Protein AF-A0A7W0G1E5-F1 (afdb_monomer_lite)

Sequence (91 aa):
MSDENDNLTKPEREAHLIVLPESDEDLLRECEVDTFRASGPGGQHVNKTESAVRLTHLTSGVVVTSREERSQHRNKSVALRKLRERVERLN

pLDDT: mean 78.93, std 14.33, range [46.06, 94.25]

Radius of gyration: 19.38 Å; chains: 1; bounding box: 70×20×38 Å

Secondary structure (DSSP, 8-state):
------------------PPPSSHHHHHHTEEEEEE---SS--TTGGG---EEEEEETTT--EEEE-SSSSHHHHHHHHHHHHHHHHHTT-

Structure (mmCIF, N/CA/C/O backbone):
data_AF-A0A7W0G1E5-F1
#
_entry.id   AF-A0A7W0G1E5-F1
#
loop_
_atom_site.group_PDB
_atom_site.id
_atom_site.type_symbol
_atom_site.label_atom_id
_atom_site.label_alt_id
_atom_site.label_comp_id
_atom_site.label_asym_id
_atom_site.label_entity_id
_atom_site.label_seq_id
_atom_site.pdbx_PDB_ins_code
_atom_site.Cartn_x
_atom_site.Cartn_y
_atom_site.Cartn_z
_atom_site.occupancy
_atom_site.B_iso_or_equiv
_atom_site.auth_seq_id
_atom_site.auth_comp_id
_atom_site.auth_asym_id
_atom_site.auth_atom_id
_atom_site.pdbx_PDB_model_num
ATOM 1 N N . MET A 1 1 ? -57.080 6.337 7.309 1.00 46.06 1 MET A N 1
ATOM 2 C CA . MET A 1 1 ? -56.537 5.023 6.925 1.00 46.06 1 MET A CA 1
ATOM 3 C C . MET A 1 1 ? -55.194 5.340 6.294 1.00 46.06 1 MET A C 1
ATOM 5 O O . MET A 1 1 ? -55.201 5.897 5.207 1.00 46.06 1 MET A O 1
ATOM 9 N N . SER A 1 2 ? -54.138 5.488 7.104 1.00 50.03 2 SER A N 1
ATOM 10 C CA . SER A 1 2 ? -53.284 4.377 7.584 1.00 50.03 2 SER A CA 1
ATOM 11 C C . SER A 1 2 ? -52.642 3.717 6.348 1.00 50.03 2 SER A C 1
ATOM 13 O O . SER A 1 2 ? -53.358 3.341 5.429 1.00 50.03 2 SER A O 1
ATOM 15 N N . ASP A 1 3 ? -51.329 3.727 6.138 1.00 56.94 3 ASP A N 1
ATOM 16 C CA . ASP A 1 3 ? -50.220 3.422 7.047 1.00 56.94 3 ASP A CA 1
ATOM 17 C C . ASP A 1 3 ? -48.931 4.051 6.454 1.00 56.94 3 ASP A C 1
ATOM 19 O O . ASP A 1 3 ? -48.813 4.202 5.240 1.00 56.94 3 ASP A O 1
ATOM 23 N N . GLU A 1 4 ? -48.129 4.765 7.244 1.00 58.97 4 GLU A N 1
ATOM 24 C CA . GLU A 1 4 ? -46.896 4.294 7.906 1.00 58.97 4 GLU A CA 1
ATOM 25 C C . GLU A 1 4 ? -45.702 4.008 6.970 1.00 58.97 4 GLU A C 1
ATOM 27 O O . GLU A 1 4 ? -45.751 3.159 6.092 1.00 58.97 4 GLU A O 1
ATOM 32 N N . ASN A 1 5 ? -44.613 4.738 7.242 1.00 58.59 5 ASN A N 1
ATOM 33 C CA . ASN A 1 5 ? -43.215 4.299 7.242 1.00 58.59 5 ASN A CA 1
ATOM 34 C C . ASN A 1 5 ? -42.710 3.354 6.134 1.00 58.59 5 ASN A C 1
ATOM 36 O O . ASN A 1 5 ? -42.945 2.154 6.168 1.00 58.59 5 ASN A O 1
ATOM 40 N N . ASP A 1 6 ? -41.729 3.844 5.371 1.00 58.47 6 ASP A N 1
ATOM 41 C CA . ASP A 1 6 ? -40.400 3.255 5.550 1.00 58.47 6 ASP A CA 1
ATOM 42 C C . ASP A 1 6 ? -39.332 4.350 5.531 1.00 58.47 6 ASP A C 1
ATOM 44 O O . ASP A 1 6 ? -38.925 4.902 4.504 1.00 58.47 6 ASP A O 1
ATOM 48 N N . ASN A 1 7 ? -38.953 4.721 6.747 1.00 55.34 7 ASN A N 1
ATOM 49 C CA . ASN A 1 7 ? -37.751 5.453 7.062 1.00 55.34 7 ASN A CA 1
ATOM 50 C C . ASN A 1 7 ? -36.568 4.588 6.618 1.00 55.34 7 ASN A C 1
ATOM 52 O O . ASN A 1 7 ? -36.017 3.843 7.425 1.00 55.34 7 ASN A O 1
ATOM 56 N N . LEU A 1 8 ? -36.152 4.699 5.353 1.00 55.69 8 LEU A N 1
ATOM 57 C CA . LEU A 1 8 ? -34.824 4.239 4.976 1.00 55.69 8 LEU A CA 1
ATOM 58 C C . LEU A 1 8 ? -33.836 5.235 5.581 1.00 55.69 8 LEU A C 1
ATOM 60 O O . LEU A 1 8 ? -33.391 6.190 4.939 1.00 55.69 8 LEU A O 1
ATOM 64 N N . THR A 1 9 ? -33.575 5.020 6.871 1.00 56.91 9 THR A N 1
ATOM 65 C CA . THR A 1 9 ? -32.427 5.496 7.623 1.00 56.91 9 THR A CA 1
ATOM 66 C C . THR A 1 9 ? -31.247 5.494 6.673 1.00 56.91 9 THR A C 1
ATOM 68 O O . THR A 1 9 ? -30.683 4.445 6.360 1.00 56.91 9 THR A O 1
ATOM 71 N N . LYS A 1 10 ? -30.885 6.680 6.170 1.00 56.44 10 LYS A N 1
ATOM 72 C CA . LYS A 1 10 ? -29.529 6.900 5.683 1.00 56.44 10 LYS A CA 1
ATOM 73 C C . LYS A 1 10 ? -28.664 6.419 6.841 1.00 56.44 10 LYS A C 1
ATOM 75 O O . LYS A 1 10 ? -28.870 6.963 7.927 1.00 56.44 10 LYS A O 1
ATOM 80 N N . PRO A 1 11 ? -27.810 5.393 6.675 1.00 54.78 11 PRO A N 1
ATOM 81 C CA . PRO A 1 11 ? -26.951 4.994 7.767 1.00 54.78 11 PRO A CA 1
ATOM 82 C C . PRO A 1 11 ? -26.186 6.257 8.130 1.00 54.78 11 PRO A C 1
ATOM 84 O O . PRO A 1 11 ? -25.508 6.858 7.284 1.00 54.78 11 PRO A O 1
ATOM 87 N N . GLU A 1 12 ? -26.445 6.741 9.344 1.00 56.81 12 GLU A N 1
ATOM 88 C CA . GLU A 1 12 ? -25.644 7.770 9.971 1.00 56.81 12 GLU A CA 1
ATOM 89 C C . GLU A 1 12 ? -24.214 7.322 9.728 1.00 56.81 12 GLU A C 1
ATOM 91 O O . GLU A 1 12 ? -23.902 6.146 9.920 1.00 56.81 12 GLU A O 1
ATOM 96 N N . ARG A 1 13 ? -23.398 8.192 9.127 1.00 56.81 13 ARG A N 1
ATOM 97 C CA . ARG A 1 13 ? -22.005 7.861 8.862 1.00 56.81 13 ARG A CA 1
ATOM 98 C C . ARG A 1 13 ? -21.369 7.633 10.222 1.00 56.81 13 ARG A C 1
ATOM 100 O O . ARG A 1 13 ? -20.909 8.592 10.832 1.00 56.81 13 ARG A O 1
ATOM 107 N N . GLU A 1 14 ? -21.414 6.396 10.708 1.00 56.97 14 GLU A N 1
ATOM 108 C CA . GLU A 1 14 ? -20.644 5.962 11.850 1.00 56.97 14 GLU A CA 1
ATOM 109 C C . GLU A 1 14 ? -19.225 6.341 11.476 1.00 56.97 14 GLU A C 1
ATOM 111 O O . GLU A 1 14 ? -18.679 5.881 10.467 1.00 56.97 14 GLU A O 1
ATOM 116 N N . ALA A 1 15 ? -18.692 7.315 12.208 1.00 57.34 15 ALA A N 1
ATOM 117 C CA . ALA A 1 15 ? -17.309 7.708 12.107 1.00 57.34 15 ALA A CA 1
ATOM 118 C C . ALA A 1 15 ? -16.506 6.506 12.603 1.00 57.34 15 ALA A C 1
ATOM 120 O O . ALA A 1 15 ? -16.142 6.417 13.773 1.00 57.34 15 ALA A O 1
ATOM 121 N N . HIS A 1 16 ? -16.320 5.524 11.723 1.00 64.06 16 HIS A N 1
ATOM 122 C CA . HIS A 1 16 ? -15.427 4.415 11.951 1.00 64.06 16 HIS A CA 1
ATOM 123 C C . HIS A 1 16 ? -14.035 5.020 11.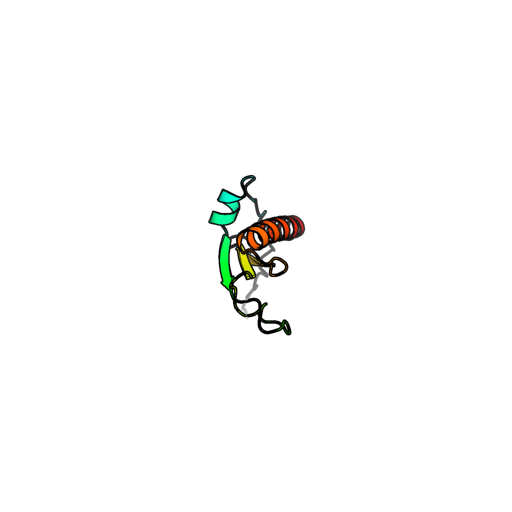987 1.00 64.06 16 HIS A C 1
ATOM 125 O O . HIS A 1 16 ? -13.435 5.296 10.951 1.00 64.06 16 HIS A O 1
ATOM 131 N N . LEU A 1 17 ? -13.567 5.293 13.203 1.00 71.75 17 LEU A N 1
ATOM 132 C CA . LEU A 1 17 ? -12.204 5.711 13.451 1.00 71.75 17 LEU A CA 1
ATOM 133 C C . LEU A 1 17 ? -11.303 4.571 12.973 1.00 71.75 17 LEU A C 1
ATOM 135 O O . LEU A 1 17 ? -11.287 3.492 13.568 1.00 71.75 17 LEU A O 1
ATOM 139 N N . ILE A 1 18 ? -10.596 4.780 11.868 1.00 81.81 18 ILE A N 1
ATOM 140 C CA . ILE A 1 18 ? -9.691 3.769 11.338 1.00 81.81 18 ILE A CA 1
ATOM 141 C C . ILE A 1 18 ? -8.373 3.922 12.088 1.00 81.81 18 ILE A C 1
ATOM 143 O O . ILE A 1 18 ? -7.623 4.874 11.871 1.00 81.81 18 ILE A O 1
ATOM 147 N N . VAL A 1 19 ? -8.086 2.981 12.982 1.00 82.81 19 VAL A N 1
ATOM 148 C CA . VAL A 1 19 ? -6.811 2.933 13.700 1.00 82.81 19 VAL A CA 1
ATOM 149 C C . VAL A 1 19 ? -5.809 2.173 12.845 1.00 82.81 19 VAL A C 1
ATOM 151 O O . VAL A 1 19 ? -6.028 1.011 12.525 1.00 82.81 19 VAL A O 1
ATOM 154 N N . LEU A 1 20 ? -4.716 2.835 12.470 1.00 85.00 20 LEU A N 1
ATOM 155 C CA . LEU A 1 20 ? -3.597 2.184 11.799 1.00 85.00 20 LEU A CA 1
ATOM 156 C C . LEU A 1 20 ? -2.574 1.713 12.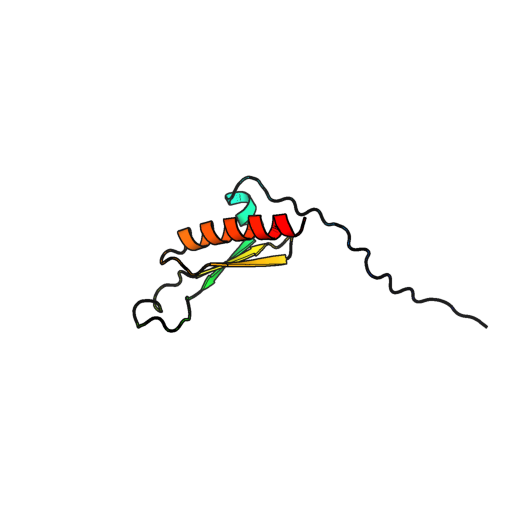839 1.00 85.00 20 LEU A C 1
ATOM 158 O O . LEU A 1 20 ? -2.231 2.494 13.730 1.00 85.00 20 LEU A O 1
ATOM 162 N N . PRO A 1 21 ? -2.027 0.496 12.719 1.00 87.38 21 PRO A N 1
ATOM 163 C CA . PRO A 1 21 ? -0.954 0.044 13.595 1.00 87.38 21 PRO A CA 1
ATOM 164 C C . PRO A 1 21 ? 0.337 0.840 13.352 1.00 87.38 21 PRO A C 1
ATOM 166 O O . PRO A 1 21 ? 0.649 1.247 12.228 1.00 87.38 21 PRO A O 1
ATOM 169 N N . GLU A 1 22 ? 1.127 1.048 14.405 1.00 84.25 22 GLU A N 1
ATOM 170 C CA . GLU A 1 22 ? 2.398 1.786 14.321 1.00 84.25 22 GLU A CA 1
ATOM 171 C C . GLU A 1 22 ? 3.454 1.028 13.502 1.00 84.25 22 GLU A C 1
ATOM 173 O O . GLU A 1 22 ? 4.251 1.636 12.790 1.00 84.25 22 GLU A O 1
ATOM 178 N N . SER A 1 23 ? 3.421 -0.307 13.542 1.00 91.06 23 SER A N 1
ATOM 179 C CA . SER A 1 23 ? 4.319 -1.170 12.774 1.00 91.06 23 SER A CA 1
ATOM 180 C C . SER A 1 23 ? 3.868 -1.312 11.322 1.00 91.06 23 SER A C 1
ATOM 182 O O . SER A 1 23 ? 2.699 -1.572 11.030 1.00 91.06 23 SER A O 1
ATOM 184 N N . ASP A 1 24 ? 4.816 -1.200 10.394 1.00 87.56 24 ASP A N 1
ATOM 185 C CA . ASP A 1 24 ? 4.576 -1.455 8.971 1.00 87.56 24 ASP A CA 1
ATOM 186 C C . ASP A 1 24 ? 4.250 -2.926 8.684 1.00 87.56 24 ASP A C 1
ATOM 188 O O . ASP A 1 24 ? 3.522 -3.212 7.734 1.00 87.56 24 ASP A O 1
ATOM 192 N N . GLU A 1 25 ? 4.759 -3.864 9.489 1.00 87.69 25 GLU A N 1
ATOM 193 C CA . GLU A 1 25 ? 4.452 -5.289 9.325 1.00 87.69 25 GLU A CA 1
ATOM 194 C C . GLU A 1 25 ? 3.000 -5.597 9.674 1.00 87.69 25 GLU A C 1
ATOM 196 O O . GLU A 1 25 ? 2.344 -6.347 8.954 1.00 87.69 25 GLU A O 1
ATOM 201 N N . ASP A 1 26 ? 2.493 -4.995 10.748 1.00 89.19 26 ASP A N 1
ATOM 202 C CA . ASP A 1 26 ? 1.109 -5.178 11.180 1.00 89.19 26 ASP A CA 1
ATOM 203 C C . ASP A 1 26 ? 0.145 -4.504 10.208 1.00 89.19 26 ASP A C 1
ATOM 205 O O . ASP A 1 26 ? -0.819 -5.132 9.774 1.00 89.19 26 ASP A O 1
ATOM 209 N N . LEU A 1 27 ? 0.474 -3.292 9.744 1.00 88.75 27 LEU A N 1
ATOM 210 C CA . LEU A 1 27 ? -0.317 -2.622 8.711 1.00 88.75 27 LEU A CA 1
ATOM 211 C C . LEU A 1 27 ? -0.401 -3.480 7.449 1.00 88.75 27 LEU A C 1
ATOM 213 O O . LEU A 1 27 ? -1.447 -3.578 6.813 1.00 88.75 27 LEU A O 1
ATOM 217 N N . LEU A 1 28 ? 0.701 -4.131 7.087 1.00 88.81 28 LEU A N 1
ATOM 218 C CA . LEU A 1 28 ? 0.712 -5.014 5.940 1.00 88.81 28 LEU A CA 1
ATOM 219 C C . LEU A 1 28 ? -0.148 -6.268 6.143 1.00 88.81 28 LEU A C 1
ATOM 221 O O . LEU A 1 28 ? -0.710 -6.752 5.171 1.00 88.81 28 LEU A O 1
ATOM 225 N N . ARG A 1 29 ? -0.267 -6.799 7.364 1.00 90.69 29 ARG A N 1
ATOM 226 C CA . ARG A 1 29 ? -1.152 -7.944 7.652 1.00 90.69 29 ARG A CA 1
ATOM 227 C C . ARG A 1 29 ? -2.628 -7.590 7.472 1.00 90.69 29 ARG A C 1
ATOM 229 O O . ARG A 1 29 ? -3.412 -8.459 7.111 1.00 90.69 29 ARG A O 1
ATOM 236 N N . GLU A 1 30 ? -2.984 -6.327 7.686 1.00 90.38 30 GLU A N 1
ATOM 237 C CA . GLU A 1 30 ? -4.332 -5.789 7.452 1.00 90.38 30 GLU A CA 1
ATOM 238 C C . GLU A 1 30 ? -4.568 -5.366 5.989 1.00 90.38 30 GLU A C 1
ATOM 240 O O . GLU A 1 30 ? -5.685 -5.009 5.597 1.00 90.38 30 GLU A O 1
ATOM 245 N N . CYS A 1 31 ? -3.517 -5.401 5.165 1.00 91.81 31 CYS A N 1
ATOM 246 C CA . CYS A 1 31 ? -3.570 -5.047 3.757 1.00 91.81 31 CYS A CA 1
ATOM 247 C C . CYS A 1 31 ? -3.432 -6.270 2.854 1.00 91.81 31 CYS A C 1
ATOM 249 O O . CYS A 1 31 ? -2.554 -7.113 3.016 1.00 91.81 31 CYS A O 1
ATOM 251 N N . GLU A 1 32 ? -4.219 -6.293 1.791 1.00 93.31 32 GLU A N 1
ATOM 252 C CA . GLU A 1 32 ? -4.000 -7.203 0.680 1.00 93.31 32 GLU A CA 1
ATOM 253 C C . GLU A 1 32 ? -2.947 -6.611 -0.267 1.00 93.31 32 GLU A C 1
ATOM 255 O O . GLU A 1 32 ? -3.032 -5.444 -0.666 1.00 93.31 32 GLU A O 1
ATOM 260 N N . VAL A 1 33 ? -1.913 -7.398 -0.576 1.00 92.00 33 VAL A N 1
ATOM 261 C CA . VAL A 1 33 ? -0.767 -6.983 -1.393 1.00 92.00 33 VAL A CA 1
ATOM 262 C C . VAL A 1 33 ? -0.833 -7.682 -2.744 1.00 92.00 33 VAL A C 1
ATOM 264 O O . VAL A 1 33 ? -0.509 -8.861 -2.847 1.00 92.00 33 VAL A O 1
ATOM 267 N N . ASP A 1 34 ? -1.139 -6.926 -3.790 1.00 91.94 34 ASP A N 1
ATOM 268 C CA . ASP A 1 34 ? -1.136 -7.415 -5.166 1.00 91.94 34 ASP A CA 1
ATOM 269 C C . ASP A 1 34 ? 0.086 -6.890 -5.920 1.00 91.94 34 ASP A C 1
ATOM 271 O O . ASP A 1 34 ? 0.309 -5.680 -6.018 1.00 91.94 34 ASP A O 1
ATOM 275 N N . THR A 1 35 ? 0.870 -7.780 -6.522 1.00 89.00 35 THR A N 1
ATOM 276 C CA . THR A 1 35 ? 1.973 -7.399 -7.415 1.00 89.00 35 THR A CA 1
ATOM 277 C C . THR A 1 35 ? 1.578 -7.606 -8.866 1.00 89.00 35 THR A C 1
ATOM 279 O O . THR A 1 35 ? 1.067 -8.660 -9.234 1.00 89.00 35 THR A O 1
ATOM 282 N N . PHE A 1 36 ? 1.825 -6.612 -9.712 1.00 85.88 36 PHE A N 1
ATOM 283 C CA . PHE A 1 36 ? 1.465 -6.667 -11.124 1.00 85.88 36 PHE A CA 1
ATOM 284 C C . PHE A 1 36 ? 2.526 -6.007 -12.008 1.00 85.88 36 PHE A C 1
ATOM 286 O O . PHE A 1 36 ? 3.446 -5.321 -11.552 1.00 85.88 36 PHE A O 1
ATOM 293 N N . ARG A 1 37 ? 2.416 -6.227 -13.319 1.00 80.88 37 ARG A N 1
ATOM 294 C CA . ARG A 1 37 ? 3.321 -5.615 -14.298 1.00 80.88 37 ARG A CA 1
ATOM 295 C C . ARG A 1 37 ? 2.997 -4.140 -14.450 1.00 80.88 37 ARG A C 1
ATOM 297 O O . ARG A 1 37 ? 1.842 -3.771 -14.656 1.00 80.88 37 ARG A O 1
ATOM 304 N N . ALA A 1 38 ? 4.023 -3.295 -14.404 1.00 70.69 38 ALA A N 1
ATOM 305 C CA . ALA A 1 38 ? 3.882 -1.880 -14.709 1.00 70.69 38 ALA A CA 1
ATOM 306 C C . ALA A 1 38 ? 3.584 -1.711 -16.211 1.00 70.69 38 ALA A C 1
ATOM 308 O O . ALA A 1 38 ? 4.488 -1.544 -17.021 1.00 70.69 38 ALA A O 1
ATOM 309 N N . SER A 1 39 ? 2.311 -1.787 -16.601 1.00 62.50 39 SER A N 1
ATOM 310 C CA . SER A 1 39 ? 1.890 -1.519 -17.974 1.00 62.50 39 SER A CA 1
ATOM 311 C C . SER A 1 39 ? 1.925 -0.010 -18.229 1.00 62.50 39 SER A C 1
ATOM 313 O O . SER A 1 39 ? 1.151 0.753 -17.640 1.00 62.50 39 SER A O 1
ATOM 315 N N . GLY A 1 40 ? 2.830 0.424 -19.097 1.00 64.31 40 GLY A N 1
ATOM 316 C CA . GLY A 1 40 ? 2.938 1.799 -19.575 1.00 64.31 40 GLY A CA 1
ATOM 317 C C . GLY A 1 40 ? 3.749 1.854 -20.873 1.00 64.31 40 GLY A C 1
ATOM 318 O O . GLY A 1 40 ? 4.359 0.850 -21.237 1.00 64.31 40 GLY A O 1
ATOM 319 N N . PRO A 1 41 ? 3.801 3.002 -21.573 1.00 59.16 41 PRO A N 1
ATOM 320 C CA . PRO A 1 41 ? 4.562 3.180 -22.819 1.00 59.16 41 PRO A CA 1
ATOM 321 C C . PRO A 1 41 ? 6.098 3.153 -22.624 1.00 59.16 41 PRO A C 1
ATOM 323 O O . PRO A 1 41 ? 6.845 3.799 -23.353 1.00 59.16 41 PRO A O 1
ATOM 326 N N . GLY A 1 42 ? 6.593 2.415 -21.628 1.00 55.72 42 GLY A N 1
ATOM 327 C CA . GLY A 1 42 ? 8.008 2.147 -21.429 1.00 55.72 42 GLY A CA 1
ATOM 328 C C . GLY A 1 42 ? 8.465 1.055 -22.390 1.00 55.72 42 GLY A C 1
ATOM 329 O O . GLY A 1 42 ? 7.781 0.050 -22.570 1.00 55.72 42 GLY A O 1
ATOM 330 N N . GLY A 1 43 ? 9.619 1.255 -23.027 1.00 63.56 43 GLY A N 1
ATOM 331 C CA . GLY A 1 43 ? 10.196 0.294 -23.964 1.00 63.56 43 GLY A CA 1
ATOM 332 C C . GLY A 1 43 ? 1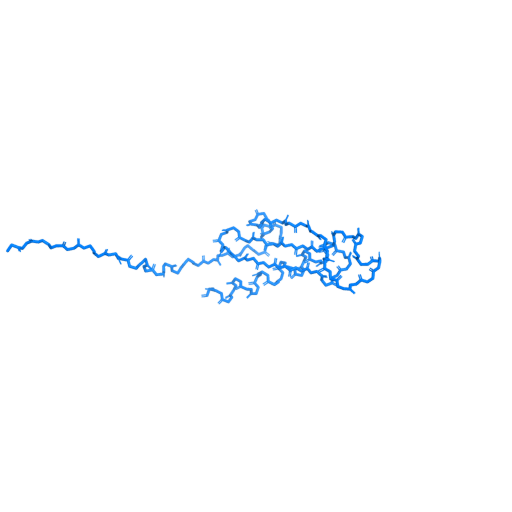0.439 -1.096 -23.358 1.00 63.56 43 GLY A C 1
ATOM 333 O O . GLY A 1 43 ? 10.197 -1.355 -22.180 1.00 63.56 43 GLY A O 1
ATOM 334 N N . GLN A 1 44 ? 10.990 -1.992 -24.176 1.00 61.88 44 GLN A N 1
ATOM 335 C CA . GLN A 1 44 ? 11.183 -3.435 -23.928 1.00 61.88 44 GLN A CA 1
ATOM 336 C C . GLN A 1 44 ? 11.804 -3.824 -22.565 1.00 61.88 44 GLN A C 1
ATOM 338 O O . GLN A 1 44 ? 11.723 -4.982 -22.158 1.00 61.88 44 GLN A O 1
ATOM 343 N N . HIS A 1 45 ? 12.433 -2.872 -21.871 1.00 58.53 45 HIS A N 1
ATOM 344 C CA . HIS A 1 45 ? 13.082 -3.043 -20.575 1.00 58.53 45 HIS A CA 1
ATOM 345 C C . HIS A 1 45 ? 12.130 -2.870 -19.372 1.00 58.53 45 HIS A C 1
ATOM 347 O O . HIS A 1 45 ? 12.317 -3.529 -18.357 1.00 58.53 45 HIS A O 1
ATOM 353 N N . VAL A 1 46 ? 11.104 -2.015 -19.467 1.00 61.22 46 VAL A N 1
ATOM 354 C CA . VAL A 1 46 ? 10.192 -1.708 -18.341 1.00 61.22 46 VAL A CA 1
ATOM 355 C C . VAL A 1 46 ? 9.112 -2.785 -18.179 1.00 61.22 46 VAL A C 1
ATOM 357 O O . VAL A 1 46 ? 8.688 -3.078 -17.0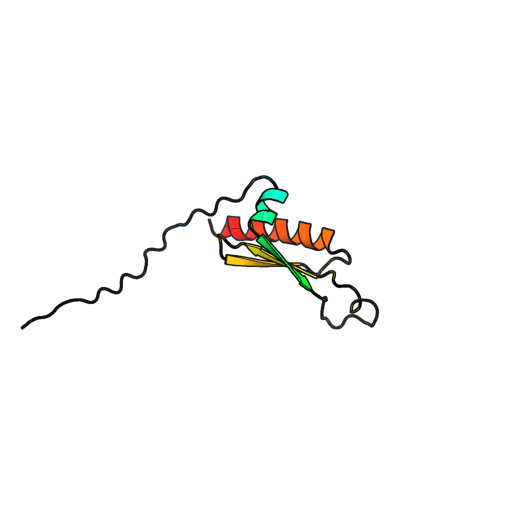68 1.00 61.22 46 VAL A O 1
ATOM 360 N N . ASN A 1 47 ? 8.732 -3.451 -19.272 1.00 58.75 47 ASN A N 1
ATOM 361 C CA . ASN A 1 47 ? 7.595 -4.381 -19.303 1.00 58.75 47 ASN A CA 1
ATOM 362 C C . ASN A 1 47 ? 7.899 -5.807 -18.803 1.00 58.75 47 ASN A C 1
ATOM 364 O O . ASN A 1 47 ? 7.008 -6.655 -18.821 1.00 58.75 47 ASN A O 1
ATOM 368 N N . LYS A 1 48 ? 9.144 -6.106 -18.402 1.00 61.84 48 LYS A N 1
ATOM 369 C CA . LYS A 1 48 ? 9.554 -7.472 -18.023 1.00 61.84 48 LYS A CA 1
ATOM 370 C C . LYS A 1 48 ? 9.465 -7.764 -16.527 1.00 61.84 48 LYS A C 1
ATOM 372 O O . LYS A 1 48 ? 9.380 -8.933 -16.168 1.00 61.84 48 LYS A O 1
ATOM 377 N N . THR A 1 49 ? 9.464 -6.742 -15.675 1.00 67.44 49 THR A N 1
ATOM 378 C CA . THR A 1 49 ? 9.530 -6.935 -14.221 1.00 67.44 49 THR A CA 1
ATOM 379 C C . THR A 1 49 ? 8.202 -6.578 -13.566 1.00 67.44 49 THR A C 1
ATOM 381 O O . THR A 1 49 ? 7.659 -5.492 -13.773 1.00 67.44 49 THR A O 1
ATOM 384 N N . GLU A 1 50 ? 7.689 -7.490 -12.743 1.00 70.81 50 GLU A N 1
ATOM 385 C CA . GLU A 1 50 ? 6.510 -7.305 -11.887 1.00 70.81 50 GLU A CA 1
ATOM 386 C C . GLU A 1 50 ? 6.875 -6.436 -10.681 1.00 70.81 50 GLU A C 1
ATOM 388 O O . GLU A 1 50 ? 6.937 -6.888 -9.545 1.00 70.81 50 GLU A O 1
ATOM 393 N N . SER A 1 51 ? 7.220 -5.173 -10.942 1.00 81.56 51 SER A N 1
ATOM 394 C CA . SER A 1 51 ? 7.635 -4.248 -9.891 1.00 81.56 51 SER A CA 1
ATOM 395 C C . SER A 1 51 ? 6.473 -3.466 -9.286 1.00 81.56 51 SER A C 1
ATOM 397 O O . SER A 1 51 ? 6.638 -2.946 -8.184 1.00 81.56 51 SER A O 1
ATOM 399 N N . ALA A 1 52 ? 5.325 -3.345 -9.962 1.00 88.31 52 ALA A N 1
ATOM 400 C CA . ALA A 1 52 ? 4.210 -2.550 -9.456 1.00 88.31 52 ALA A CA 1
ATOM 401 C C . ALA A 1 52 ? 3.490 -3.280 -8.316 1.00 88.31 52 ALA A C 1
ATOM 403 O O . ALA A 1 52 ? 3.239 -4.479 -8.396 1.00 88.31 52 ALA A O 1
ATOM 404 N N . VAL A 1 53 ? 3.147 -2.536 -7.265 1.00 91.88 53 VAL A N 1
ATOM 405 C CA . VAL A 1 53 ? 2.471 -3.041 -6.065 1.00 91.88 53 VAL A CA 1
ATOM 406 C C . VAL A 1 53 ? 1.173 -2.271 -5.866 1.00 91.88 53 VAL A C 1
ATOM 408 O O . VAL A 1 53 ? 1.141 -1.042 -5.970 1.00 91.88 53 VAL A O 1
ATOM 411 N N . ARG A 1 54 ? 0.097 -2.985 -5.565 1.00 93.12 54 ARG A N 1
ATOM 412 C CA . ARG A 1 54 ? -1.181 -2.464 -5.096 1.00 93.12 54 ARG A CA 1
ATOM 413 C C . ARG A 1 54 ? -1.382 -2.954 -3.668 1.00 93.12 54 ARG A C 1
ATOM 415 O O . ARG A 1 54 ? -1.154 -4.121 -3.383 1.00 93.12 54 ARG A O 1
ATOM 422 N N . LEU A 1 55 ? -1.754 -2.036 -2.787 1.00 94.25 55 LEU A N 1
ATOM 423 C CA . LEU A 1 55 ? -2.129 -2.327 -1.412 1.00 94.25 55 LEU A CA 1
ATOM 424 C C . LEU A 1 55 ? -3.592 -1.949 -1.225 1.00 94.25 55 LEU A C 1
ATOM 426 O O . LEU A 1 55 ? -3.973 -0.815 -1.527 1.00 94.25 55 LEU A O 1
ATOM 430 N N . THR A 1 56 ? -4.380 -2.883 -0.714 1.00 93.75 56 THR A N 1
ATOM 431 C CA . THR A 1 56 ? -5.787 -2.679 -0.371 1.00 93.75 56 THR A CA 1
ATOM 432 C C . THR A 1 56 ? -5.946 -2.858 1.126 1.00 93.75 56 THR A C 1
ATOM 434 O O . THR A 1 56 ? -5.761 -3.958 1.632 1.00 93.75 56 THR A O 1
ATOM 437 N N . HIS A 1 57 ? -6.283 -1.794 1.847 1.00 92.06 57 HIS A N 1
ATOM 438 C CA . HIS A 1 57 ? -6.557 -1.896 3.275 1.00 92.06 57 HIS A CA 1
ATOM 439 C C . HIS A 1 57 ? -7.983 -2.388 3.490 1.00 92.06 57 HIS A C 1
ATOM 441 O O . HIS A 1 57 ? -8.938 -1.708 3.109 1.00 92.06 57 HIS A O 1
ATOM 447 N N . LEU A 1 58 ? -8.124 -3.567 4.091 1.00 88.31 58 LEU A N 1
ATOM 448 C CA . LEU A 1 58 ? -9.413 -4.249 4.200 1.00 88.31 58 LEU A CA 1
ATOM 449 C C . LEU A 1 58 ? -10.370 -3.512 5.144 1.00 88.31 58 LEU A C 1
ATOM 451 O O . LEU A 1 58 ? -11.556 -3.398 4.849 1.00 88.31 58 LEU A O 1
ATOM 455 N N . THR A 1 59 ? -9.847 -2.944 6.231 1.00 86.38 59 THR A N 1
ATOM 456 C CA . THR A 1 59 ? -10.650 -2.259 7.253 1.00 86.38 59 THR A CA 1
ATOM 457 C C . THR A 1 59 ? -11.222 -0.931 6.752 1.00 86.38 59 THR A C 1
ATOM 459 O O . THR A 1 59 ? -12.380 -0.621 7.010 1.00 86.38 59 THR A O 1
ATOM 462 N N . SER A 1 60 ? -10.432 -0.136 6.016 1.00 86.50 60 SER A N 1
ATOM 463 C CA . SER A 1 60 ? -10.882 1.175 5.507 1.00 86.50 60 SER A CA 1
ATOM 464 C C . SER A 1 60 ? -11.425 1.155 4.081 1.00 86.50 60 SER A C 1
ATOM 466 O O . SER A 1 60 ? -11.991 2.151 3.631 1.00 86.50 60 SER A O 1
ATOM 468 N N . GLY A 1 61 ? -11.181 0.082 3.327 1.00 88.12 61 GLY A N 1
ATOM 469 C CA . GLY A 1 61 ? -11.464 0.017 1.893 1.00 88.12 61 GLY A CA 1
ATOM 470 C C . GLY A 1 61 ? -10.572 0.926 1.035 1.00 88.12 61 GLY A C 1
ATOM 471 O O . GLY A 1 61 ? -10.859 1.133 -0.146 1.00 88.12 61 GLY A O 1
ATOM 472 N N . VAL A 1 62 ? -9.498 1.503 1.592 1.00 90.81 62 VAL A N 1
ATOM 473 C CA . VAL A 1 62 ? -8.580 2.363 0.833 1.00 90.81 62 VAL A CA 1
ATOM 474 C C . VAL A 1 62 ? -7.643 1.512 -0.010 1.00 90.81 62 VAL A C 1
ATOM 476 O O . VAL A 1 62 ? -6.901 0.677 0.502 1.00 90.81 62 VAL A O 1
ATOM 479 N N . VAL A 1 63 ? -7.616 1.798 -1.309 1.00 93.50 63 VAL A N 1
ATOM 480 C CA . VAL A 1 63 ? -6.702 1.166 -2.262 1.00 93.50 63 VAL A CA 1
ATOM 481 C C . VAL A 1 63 ? -5.646 2.173 -2.699 1.00 93.50 63 VAL A C 1
ATOM 483 O O . VAL A 1 63 ? -5.967 3.279 -3.141 1.00 93.50 63 VAL A O 1
ATOM 486 N N . VAL A 1 64 ? -4.377 1.783 -2.625 1.00 93.75 64 VAL A N 1
ATOM 487 C CA . VAL A 1 64 ? -3.244 2.562 -3.133 1.00 93.75 64 VAL A CA 1
ATOM 488 C C . VAL A 1 64 ? -2.378 1.717 -4.055 1.00 93.75 64 VAL A C 1
ATOM 490 O O . VAL A 1 64 ? -2.265 0.503 -3.913 1.00 93.75 64 VAL A O 1
ATOM 493 N N . THR A 1 65 ? -1.734 2.361 -5.023 1.00 92.44 65 THR A N 1
ATOM 494 C CA . THR A 1 65 ? -0.844 1.685 -5.974 1.00 92.44 65 THR A CA 1
ATOM 495 C C . THR A 1 65 ? 0.464 2.444 -6.118 1.00 92.44 65 THR A C 1
ATOM 497 O O . THR A 1 65 ? 0.460 3.675 -6.188 1.00 92.44 65 THR A O 1
ATOM 500 N N . SER A 1 66 ? 1.574 1.721 -6.229 1.00 90.50 66 SER A N 1
ATOM 501 C CA . SER A 1 66 ? 2.899 2.281 -6.476 1.00 90.50 66 SER A CA 1
ATOM 502 C C . SER A 1 66 ? 3.626 1.493 -7.564 1.00 90.50 66 SER A C 1
ATOM 504 O O . SER A 1 66 ? 3.708 0.267 -7.512 1.00 90.50 66 SER A O 1
ATOM 506 N N . ARG A 1 67 ? 4.139 2.208 -8.569 1.00 87.19 67 ARG A N 1
ATOM 507 C CA . ARG A 1 67 ? 4.821 1.645 -9.751 1.00 87.19 67 ARG A CA 1
ATOM 508 C C . ARG A 1 67 ? 6.034 2.465 -10.198 1.00 87.19 67 ARG A C 1
ATOM 510 O O . ARG A 1 67 ? 6.477 2.334 -11.332 1.00 87.19 67 ARG A O 1
ATOM 517 N N . GLU A 1 68 ? 6.497 3.376 -9.347 1.00 81.00 68 GLU A N 1
ATOM 518 C CA . GLU A 1 68 ? 7.533 4.361 -9.688 1.00 81.00 68 GLU A CA 1
ATOM 519 C C . GLU A 1 68 ? 8.930 3.728 -9.687 1.00 81.00 68 GLU A C 1
ATOM 521 O O . GLU A 1 68 ? 9.785 4.078 -10.497 1.00 81.00 68 GLU A O 1
ATOM 526 N N . GLU A 1 69 ? 9.151 2.747 -8.813 1.00 83.44 69 GLU A N 1
ATOM 527 C CA . GLU A 1 69 ? 10.449 2.114 -8.622 1.00 83.44 69 GLU A CA 1
ATOM 528 C C . GLU A 1 69 ? 10.586 0.812 -9.422 1.00 83.44 69 GLU A C 1
ATOM 530 O O . GLU A 1 69 ? 9.618 0.115 -9.742 1.00 83.44 69 GLU A O 1
ATOM 535 N N . ARG A 1 70 ? 11.839 0.432 -9.690 1.00 77.88 70 ARG A N 1
ATOM 536 C CA . ARG A 1 70 ? 12.182 -0.840 -10.353 1.00 77.88 70 ARG A CA 1
ATOM 537 C C . ARG A 1 70 ? 12.065 -2.056 -9.426 1.00 77.88 70 ARG A C 1
ATOM 539 O O . ARG A 1 70 ? 12.104 -3.184 -9.903 1.00 77.88 70 ARG A O 1
ATOM 546 N N . SER A 1 71 ? 11.948 -1.835 -8.115 1.00 84.75 71 SER A N 1
ATOM 547 C CA . SER A 1 71 ? 11.897 -2.882 -7.088 1.00 84.75 71 SER A CA 1
ATOM 548 C C . SER A 1 71 ? 10.533 -2.924 -6.409 1.00 84.75 71 SER A C 1
ATOM 550 O O . SER A 1 71 ? 10.055 -1.901 -5.913 1.00 84.75 71 SER A O 1
ATOM 552 N N . GLN A 1 72 ? 9.958 -4.127 -6.309 1.00 84.25 72 GLN A N 1
ATOM 553 C CA . GLN A 1 72 ? 8.700 -4.366 -5.597 1.00 84.25 72 GLN A CA 1
ATOM 554 C C . GLN A 1 72 ? 8.773 -3.920 -4.130 1.00 84.25 72 GLN A C 1
ATOM 556 O O . GLN A 1 72 ? 7.831 -3.329 -3.619 1.00 84.25 72 GLN A O 1
ATOM 561 N N . HIS A 1 73 ? 9.912 -4.129 -3.456 1.00 89.12 73 HIS A N 1
ATOM 562 C CA . HIS A 1 73 ? 10.072 -3.786 -2.041 1.00 89.12 73 HIS A CA 1
ATOM 563 C C . HIS A 1 73 ? 9.984 -2.277 -1.825 1.00 89.12 73 HIS A C 1
ATOM 565 O O . HIS A 1 73 ? 9.274 -1.817 -0.936 1.00 89.12 73 HIS A O 1
ATOM 571 N N . ARG A 1 74 ? 10.638 -1.497 -2.695 1.00 88.75 74 ARG A N 1
ATOM 572 C CA . ARG A 1 74 ? 10.543 -0.035 -2.649 1.00 88.75 74 ARG A CA 1
ATOM 573 C C . ARG A 1 74 ? 9.130 0.442 -2.957 1.00 88.75 74 ARG A C 1
ATOM 575 O O . ARG A 1 74 ? 8.609 1.290 -2.240 1.00 88.75 74 ARG A O 1
ATOM 582 N N . ASN A 1 75 ? 8.487 -0.132 -3.976 1.00 90.69 75 ASN A N 1
ATOM 583 C CA . ASN A 1 75 ? 7.104 0.210 -4.301 1.00 90.69 75 ASN A CA 1
ATOM 584 C C . ASN A 1 75 ? 6.145 -0.123 -3.150 1.00 90.69 75 ASN A C 1
ATOM 586 O O . ASN A 1 75 ? 5.254 0.676 -2.877 1.00 90.69 75 ASN A O 1
ATOM 590 N N . LYS A 1 76 ? 6.368 -1.225 -2.425 1.00 90.31 76 LYS A N 1
ATOM 591 C CA . LYS A 1 76 ? 5.606 -1.613 -1.232 1.00 90.31 76 LYS A CA 1
ATOM 592 C C . LYS A 1 76 ? 5.759 -0.603 -0.093 1.00 90.31 76 LYS A C 1
ATOM 594 O O . LYS A 1 76 ? 4.749 -0.131 0.414 1.00 90.31 76 LYS A O 1
ATOM 599 N N . SER A 1 77 ? 6.983 -0.197 0.254 1.00 91.50 77 SER A N 1
ATOM 600 C CA . SER A 1 77 ? 7.218 0.832 1.284 1.00 91.50 77 SER A CA 1
ATOM 601 C C . SER A 1 77 ? 6.599 2.183 0.908 1.00 91.50 77 SER A C 1
ATOM 603 O O . SER A 1 77 ? 5.975 2.845 1.734 1.00 91.50 77 SER A O 1
ATOM 605 N N . VAL A 1 78 ? 6.713 2.587 -0.363 1.00 92.06 78 VAL A N 1
ATOM 606 C CA . VAL A 1 78 ? 6.072 3.814 -0.864 1.00 92.06 78 VAL A CA 1
ATOM 607 C C . VAL A 1 78 ? 4.548 3.705 -0.802 1.00 92.06 78 VAL A C 1
ATOM 609 O O . VAL A 1 78 ? 3.885 4.670 -0.426 1.00 92.06 78 VAL A O 1
ATOM 612 N N . ALA A 1 79 ? 3.984 2.550 -1.161 1.00 92.75 79 ALA A N 1
ATOM 613 C CA . ALA A 1 79 ? 2.551 2.310 -1.082 1.00 92.75 79 ALA A CA 1
ATOM 614 C C . ALA A 1 79 ? 2.054 2.348 0.372 1.00 92.75 79 ALA A C 1
ATOM 616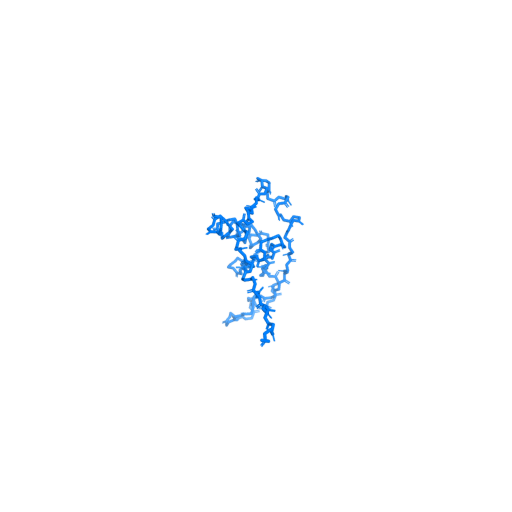 O O . ALA A 1 79 ? 1.055 3.010 0.623 1.00 92.75 79 ALA A O 1
ATOM 617 N N . LEU A 1 80 ? 2.769 1.744 1.329 1.00 92.25 80 LEU A N 1
ATOM 618 C CA . LEU A 1 80 ? 2.429 1.802 2.759 1.00 92.25 80 LEU A CA 1
ATOM 619 C C . LEU A 1 80 ? 2.375 3.245 3.270 1.00 92.25 80 LEU A C 1
ATOM 621 O O . LEU A 1 80 ? 1.395 3.644 3.891 1.00 92.25 80 LEU A O 1
ATOM 625 N N . ARG A 1 81 ? 3.378 4.065 2.935 1.00 91.25 81 ARG A N 1
ATOM 626 C CA . ARG A 1 81 ? 3.378 5.490 3.296 1.00 91.25 81 ARG A CA 1
ATOM 627 C C . ARG A 1 81 ? 2.178 6.234 2.702 1.00 91.25 81 ARG A C 1
ATOM 629 O O . ARG A 1 81 ? 1.478 6.937 3.421 1.00 91.25 81 ARG A O 1
ATOM 636 N N . LYS A 1 82 ? 1.900 6.032 1.407 1.00 92.12 82 LYS A N 1
ATOM 637 C CA . LYS A 1 82 ? 0.730 6.622 0.727 1.00 92.12 82 LYS A CA 1
ATOM 638 C C . LYS A 1 82 ? -0.589 6.156 1.355 1.00 92.12 82 LYS A C 1
ATOM 640 O O . LYS A 1 82 ? -1.539 6.931 1.405 1.00 92.12 82 LYS A O 1
ATOM 645 N N . LEU A 1 83 ? -0.659 4.905 1.813 1.00 91.81 83 LEU A N 1
ATOM 646 C CA . LEU A 1 83 ? -1.831 4.354 2.486 1.00 91.81 83 LEU A CA 1
ATOM 647 C C . LEU A 1 83 ? -2.078 5.058 3.821 1.00 91.81 83 LEU A C 1
ATOM 649 O O . LEU A 1 83 ? -3.194 5.526 4.037 1.00 91.81 83 LEU A O 1
ATOM 653 N N . ARG A 1 84 ? -1.039 5.181 4.663 1.00 90.75 84 ARG A N 1
ATOM 654 C CA . ARG A 1 84 ? -1.112 5.879 5.957 1.00 90.75 84 ARG A CA 1
ATOM 655 C C . ARG A 1 84 ? -1.634 7.303 5.780 1.00 90.75 84 ARG A C 1
ATOM 657 O O . ARG A 1 84 ? -2.680 7.637 6.321 1.00 90.75 84 ARG A O 1
ATOM 664 N N . GLU A 1 85 ? -1.001 8.076 4.894 1.00 90.81 85 GLU A N 1
ATOM 665 C CA . G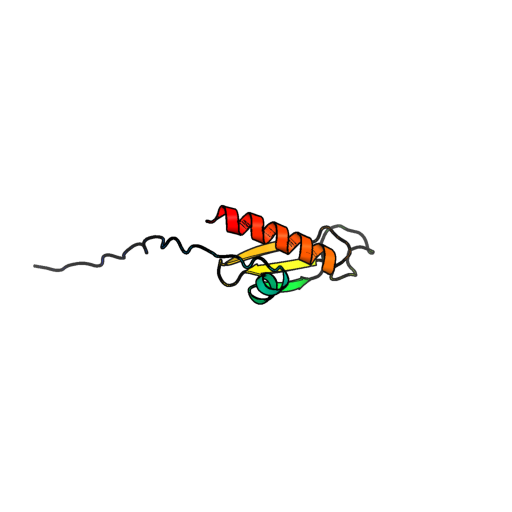LU A 1 85 ? -1.413 9.451 4.566 1.00 90.81 85 GLU A CA 1
ATOM 666 C C . GLU A 1 85 ? -2.868 9.530 4.056 1.00 90.81 85 GLU A C 1
ATOM 668 O O . GLU A 1 85 ? -3.573 10.522 4.268 1.00 90.81 85 GLU A O 1
ATOM 673 N N . ARG A 1 86 ? -3.337 8.504 3.330 1.00 90.19 86 ARG A N 1
ATOM 674 C CA . ARG A 1 86 ? -4.689 8.490 2.761 1.00 90.19 86 ARG A CA 1
ATOM 675 C C . ARG A 1 86 ? -5.751 8.166 3.802 1.00 90.19 86 ARG A C 1
ATOM 677 O O . ARG A 1 86 ? -6.815 8.777 3.745 1.00 90.19 86 ARG A O 1
ATOM 684 N N . VAL A 1 87 ? -5.467 7.224 4.695 1.00 87.25 87 VAL A N 1
ATOM 685 C CA . VAL A 1 87 ? -6.351 6.830 5.796 1.00 87.25 87 VAL A CA 1
ATOM 686 C C . VAL A 1 87 ? -6.402 7.915 6.866 1.00 87.25 87 VAL A C 1
ATOM 688 O O . VAL A 1 87 ? -7.492 8.262 7.296 1.00 87.25 87 VAL A O 1
ATOM 691 N N . GLU A 1 88 ? -5.271 8.533 7.212 1.00 86.38 88 GLU A N 1
ATOM 692 C CA . GLU A 1 88 ? -5.239 9.685 8.124 1.00 86.38 88 GLU A CA 1
ATOM 693 C C . GLU A 1 88 ? -6.118 10.840 7.640 1.00 86.38 88 GLU A C 1
ATOM 695 O O . GLU A 1 88 ? -6.699 11.542 8.451 1.00 86.38 88 GLU A O 1
ATOM 700 N N . ARG A 1 89 ? -6.259 11.025 6.321 1.00 85.12 89 ARG A N 1
ATOM 701 C CA . ARG A 1 89 ? -7.157 12.040 5.745 1.00 85.12 89 ARG A CA 1
ATOM 702 C C . ARG A 1 89 ? -8.645 11.670 5.834 1.00 85.12 89 ARG A C 1
ATOM 704 O O . ARG A 1 89 ? -9.490 12.516 5.553 1.00 85.12 89 ARG A O 1
ATOM 711 N N . LEU A 1 90 ? -8.968 10.398 6.059 1.00 81.06 90 LEU A N 1
ATOM 712 C CA . LEU A 1 90 ? -10.349 9.922 6.177 1.00 81.06 90 LEU A CA 1
ATOM 713 C C . LEU A 1 90 ? -10.856 9.943 7.621 1.00 81.06 90 LEU A C 1
ATOM 715 O O . LEU A 1 90 ? -12.072 9.985 7.802 1.00 81.06 90 LEU A O 1
ATOM 719 N N . ASN A 1 91 ? -9.940 9.910 8.593 1.00 76.44 91 ASN A N 1
ATOM 720 C CA . ASN A 1 91 ? -10.217 10.198 10.000 1.00 76.44 91 ASN A CA 1
ATOM 721 C C . ASN A 1 91 ? -10.414 11.704 10.218 1.00 76.44 91 ASN A C 1
ATOM 723 O O . ASN A 1 91 ? -11.225 12.047 11.104 1.00 76.44 91 ASN A O 1
#

Foldseek 3Di:
DDDDDDPPPPPPPPLPLDDADPDPVVNQVQKDKDFAQPDDPDPPVRRPDSQKIWIARPSVRDIFIFDPDPHNVVRSVVRSVVRVVVSVVSD